Protein AF-A0A0F9F4Q0-F1 (afdb_monomer)

Structure (mmCIF, N/CA/C/O backbone):
data_AF-A0A0F9F4Q0-F1
#
_entry.id   AF-A0A0F9F4Q0-F1
#
loop_
_atom_site.group_PDB
_atom_site.id
_atom_site.type_symbol
_atom_site.label_atom_id
_atom_site.label_alt_id
_atom_site.label_comp_id
_atom_site.label_asym_id
_atom_site.label_entity_id
_atom_site.label_seq_id
_atom_site.pdbx_PDB_ins_code
_atom_site.Cartn_x
_atom_site.Cartn_y
_atom_site.Cartn_z
_atom_site.occupancy
_atom_site.B_iso_or_equiv
_atom_site.auth_seq_id
_atom_site.auth_comp_id
_atom_site.auth_asym_id
_atom_site.auth_atom_id
_atom_site.pdbx_PDB_model_num
ATOM 1 N N . MET A 1 1 ? -1.258 15.911 11.159 1.00 61.84 1 MET A N 1
ATOM 2 C CA . MET A 1 1 ? -1.989 15.839 9.876 1.00 61.84 1 MET A CA 1
ATOM 3 C C . MET A 1 1 ? -3.243 15.020 10.086 1.00 61.84 1 MET A C 1
ATOM 5 O O . MET A 1 1 ? -3.181 14.019 10.791 1.00 61.84 1 MET A O 1
ATOM 9 N N . THR A 1 2 ? -4.362 15.451 9.516 1.00 85.12 2 THR A N 1
ATOM 10 C CA . THR A 1 2 ? -5.624 14.704 9.560 1.00 85.12 2 THR A CA 1
ATOM 11 C C . THR A 1 2 ? -5.635 13.691 8.422 1.00 85.12 2 THR A C 1
ATOM 13 O O . THR A 1 2 ? -5.316 14.046 7.288 1.00 85.12 2 THR A O 1
ATOM 16 N N . TYR A 1 3 ? -5.993 12.442 8.718 1.00 94.75 3 TYR A N 1
ATOM 17 C CA . TYR A 1 3 ? -6.183 11.400 7.712 1.00 94.75 3 TYR A CA 1
ATOM 18 C C . TYR A 1 3 ? -7.158 11.848 6.609 1.00 94.75 3 TYR A C 1
ATOM 20 O O . TYR A 1 3 ? -8.237 12.367 6.905 1.00 94.75 3 TYR A O 1
ATOM 28 N N . ARG A 1 4 ? -6.795 11.611 5.345 1.00 94.94 4 ARG A N 1
ATOM 29 C CA . ARG A 1 4 ? -7.644 11.840 4.169 1.00 94.94 4 ARG A CA 1
ATOM 30 C C . ARG A 1 4 ? -8.106 10.504 3.595 1.00 94.94 4 ARG A C 1
ATOM 32 O O . ARG A 1 4 ? -7.296 9.698 3.134 1.00 94.94 4 ARG A O 1
ATOM 39 N N . GLU A 1 5 ? -9.415 10.279 3.600 1.00 94.56 5 GLU A N 1
ATOM 40 C CA . GLU A 1 5 ? -10.015 9.060 3.057 1.00 94.56 5 GLU A CA 1
ATOM 41 C C . GLU A 1 5 ? -9.988 9.066 1.523 1.00 94.56 5 GLU A C 1
ATOM 43 O O . GLU A 1 5 ? -10.329 10.068 0.891 1.00 94.56 5 GLU A O 1
ATOM 48 N N . ASN A 1 6 ? -9.617 7.933 0.917 1.00 94.12 6 ASN A N 1
ATOM 49 C CA . ASN A 1 6 ? -9.718 7.763 -0.530 1.00 94.12 6 ASN A CA 1
ATOM 50 C C . ASN A 1 6 ? -11.204 7.790 -0.948 1.00 94.12 6 ASN A C 1
ATOM 52 O O . ASN A 1 6 ? -11.961 6.917 -0.511 1.00 94.12 6 ASN A O 1
ATOM 56 N N . PRO A 1 7 ? -11.627 8.704 -1.846 1.00 93.50 7 PRO A N 1
ATOM 57 C CA . PRO A 1 7 ? -13.008 8.774 -2.325 1.00 93.50 7 PRO A CA 1
ATOM 58 C C . PRO A 1 7 ? -13.554 7.451 -2.881 1.00 93.50 7 PRO A C 1
ATOM 60 O O . PRO A 1 7 ? -14.739 7.176 -2.730 1.00 93.50 7 PRO A O 1
ATOM 63 N N . LYS A 1 8 ? -12.694 6.612 -3.472 1.00 91.06 8 LYS A N 1
ATOM 64 C CA . LYS A 1 8 ? -13.058 5.310 -4.060 1.00 91.06 8 LYS A CA 1
ATOM 65 C C . LYS A 1 8 ? -13.380 4.232 -3.023 1.00 91.06 8 LYS A C 1
ATOM 67 O O . LYS A 1 8 ? -13.915 3.194 -3.390 1.00 91.06 8 LYS A O 1
ATOM 72 N N . LEU A 1 9 ? -13.007 4.440 -1.759 1.00 94.31 9 LEU A N 1
ATOM 73 C CA . LEU A 1 9 ? -13.182 3.461 -0.679 1.00 94.31 9 LEU A CA 1
ATOM 74 C C . LEU A 1 9 ? -14.277 3.860 0.316 1.00 94.31 9 LEU A C 1
ATOM 76 O O . LEU A 1 9 ? -14.560 3.100 1.246 1.00 94.31 9 LEU A O 1
ATOM 80 N N . LYS A 1 10 ? -14.915 5.020 0.130 1.00 94.44 10 LYS A N 1
ATOM 81 C CA . LYS A 1 10 ? -16.012 5.469 0.992 1.00 94.44 10 LYS A CA 1
ATOM 82 C C . LYS A 1 10 ? -17.133 4.430 1.022 1.00 94.44 10 LYS A C 1
ATOM 84 O O . LYS A 1 10 ? -17.574 3.956 -0.018 1.00 94.44 10 LYS A O 1
ATOM 89 N N . GLY A 1 11 ? -17.564 4.058 2.228 1.00 93.81 11 GLY A N 1
ATOM 90 C CA . GLY A 1 11 ? -18.621 3.063 2.447 1.00 93.81 11 GLY A CA 1
ATOM 91 C C . GLY A 1 11 ? -18.201 1.596 2.278 1.00 93.81 11 GLY A C 1
ATOM 92 O O . GLY 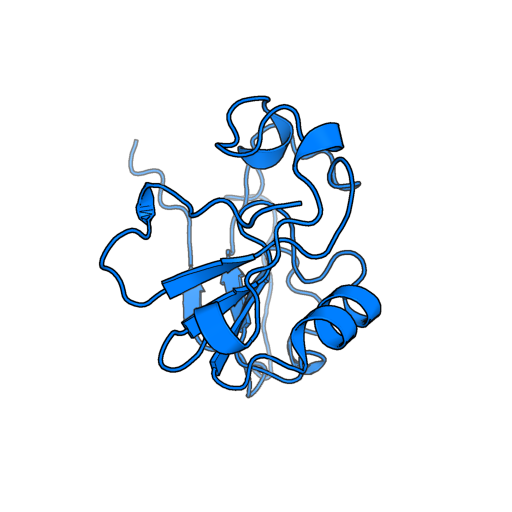A 1 11 ? -19.003 0.716 2.559 1.00 93.81 11 GLY A O 1
ATOM 93 N N . SER A 1 12 ? -16.956 1.303 1.880 1.00 95.81 12 SER A N 1
ATOM 94 C CA . SER A 1 12 ? -16.506 -0.079 1.618 1.00 95.81 12 SER A CA 1
ATOM 95 C C . SER A 1 12 ? -16.054 -0.861 2.858 1.00 95.81 12 SER A C 1
ATOM 97 O O . SER A 1 12 ? -15.738 -2.042 2.759 1.00 95.81 12 SER A O 1
ATO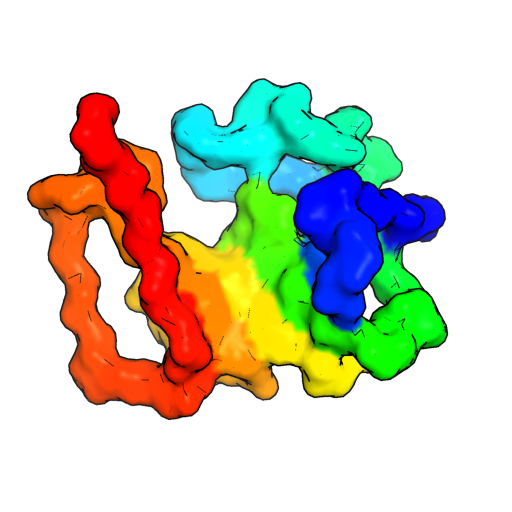M 99 N N . GLY A 1 13 ? -15.917 -0.202 4.013 1.00 96.31 13 GLY A N 1
ATOM 100 C CA . GLY A 1 13 ? -15.245 -0.778 5.184 1.00 96.31 13 GLY A CA 1
ATOM 101 C C . GLY A 1 13 ? -13.713 -0.843 5.065 1.00 96.31 13 GLY A C 1
ATOM 102 O O . GLY A 1 13 ? -13.048 -1.198 6.035 1.00 96.31 13 GLY A O 1
ATOM 103 N N . ILE A 1 14 ? -13.129 -0.430 3.933 1.00 97.19 14 ILE A N 1
ATOM 104 C CA . ILE A 1 14 ? -11.677 -0.383 3.712 1.00 97.19 14 ILE A CA 1
ATOM 105 C C . ILE A 1 14 ? -11.158 1.043 3.935 1.00 97.19 14 ILE A C 1
ATOM 107 O O . ILE A 1 14 ? -11.801 2.018 3.543 1.00 97.19 14 ILE A O 1
ATOM 111 N N . LEU A 1 15 ? -9.990 1.168 4.560 1.00 97.44 15 LEU A N 1
ATOM 112 C CA . LEU A 1 15 ? -9.207 2.399 4.657 1.00 97.44 15 LEU A CA 1
ATOM 113 C C . LEU A 1 15 ? -7.895 2.228 3.903 1.00 97.44 15 LEU A C 1
ATOM 115 O O . LEU A 1 15 ? -7.150 1.289 4.154 1.00 97.44 15 LEU A O 1
ATOM 119 N N . ALA A 1 16 ? -7.585 3.151 3.002 1.00 96.44 16 ALA A N 1
ATOM 120 C CA . ALA A 1 16 ? -6.259 3.232 2.397 1.00 96.44 16 ALA A CA 1
ATOM 121 C C . ALA A 1 16 ? -5.300 3.971 3.333 1.00 96.44 16 ALA A C 1
ATOM 123 O O . ALA A 1 16 ? -5.685 5.009 3.872 1.00 96.44 16 ALA A O 1
ATOM 124 N N . CYS A 1 17 ? -4.061 3.498 3.478 1.00 96.31 17 CYS A N 1
ATOM 125 C CA . CYS A 1 17 ? -2.993 4.252 4.135 1.00 96.31 17 CYS A CA 1
ATOM 126 C C . CYS A 1 17 ? -1.706 4.290 3.300 1.00 96.31 17 CYS A C 1
ATOM 128 O O . CYS A 1 17 ? -1.485 3.441 2.434 1.00 96.31 17 CYS A O 1
ATOM 130 N N . ILE A 1 18 ? -0.861 5.291 3.558 1.00 95.62 18 ILE A N 1
ATOM 131 C CA . ILE A 1 18 ? 0.477 5.434 2.968 1.00 95.62 18 ILE A CA 1
ATOM 132 C C . ILE A 1 18 ? 1.444 5.892 4.076 1.00 95.62 18 ILE A C 1
ATOM 134 O O . ILE A 1 18 ? 1.443 7.079 4.418 1.00 95.62 18 ILE A O 1
ATOM 138 N N . PRO A 1 19 ? 2.244 4.982 4.669 1.00 95.25 19 PRO A N 1
ATOM 139 C CA . PRO A 1 19 ? 3.199 5.312 5.727 1.00 95.25 19 PRO A CA 1
ATOM 140 C C . PRO A 1 19 ? 4.455 6.041 5.238 1.00 95.25 19 PRO A C 1
ATOM 142 O O . PRO A 1 19 ? 5.094 6.728 6.035 1.00 95.25 19 PRO A O 1
ATOM 145 N N . GLN A 1 20 ? 4.845 5.905 3.965 1.00 93.44 20 GLN A N 1
ATOM 146 C CA . GLN A 1 20 ? 6.021 6.612 3.449 1.00 93.44 20 GLN A CA 1
ATOM 147 C C . GLN A 1 20 ? 5.728 8.098 3.187 1.00 93.44 20 GLN A C 1
ATOM 149 O O . GLN A 1 20 ? 4.612 8.483 2.840 1.00 93.44 20 GLN A O 1
ATOM 154 N N . LYS A 1 21 ? 6.770 8.928 3.314 1.00 91.56 21 LYS A N 1
ATOM 155 C CA . LYS A 1 21 ? 6.764 10.344 2.925 1.00 91.56 21 LYS A CA 1
ATOM 156 C C . LYS A 1 21 ? 7.309 10.522 1.511 1.00 91.56 21 LYS A C 1
ATOM 158 O O . LYS A 1 21 ? 8.198 9.785 1.094 1.00 91.56 21 LYS A O 1
ATOM 163 N N . GLY A 1 22 ? 6.836 11.563 0.832 1.00 86.62 22 GLY A N 1
ATOM 164 C CA . GLY A 1 22 ? 7.340 11.962 -0.479 1.00 86.62 22 GLY A CA 1
ATOM 165 C C . GLY A 1 22 ? 6.928 11.030 -1.620 1.00 86.62 22 GLY A C 1
ATOM 166 O O . GLY A 1 22 ? 6.028 10.199 -1.497 1.00 86.62 22 GLY A O 1
ATOM 167 N N . ARG A 1 23 ? 7.582 11.222 -2.768 1.00 86.75 23 ARG A N 1
ATOM 168 C CA . ARG A 1 23 ? 7.338 10.450 -3.990 1.00 86.75 23 ARG A CA 1
ATOM 169 C C . ARG A 1 23 ? 7.947 9.055 -3.887 1.00 86.75 23 ARG A C 1
ATOM 171 O O . ARG A 1 23 ? 8.943 8.842 -3.201 1.00 86.75 23 ARG A O 1
ATOM 178 N N . CYS A 1 24 ? 7.357 8.102 -4.603 1.00 86.62 24 CYS A N 1
ATOM 179 C CA . CYS A 1 24 ? 7.915 6.755 -4.688 1.00 86.62 24 CYS A CA 1
ATOM 180 C C . CYS A 1 24 ? 9.274 6.797 -5.429 1.00 86.62 24 CYS A C 1
ATOM 182 O O . CYS A 1 24 ? 9.380 7.471 -6.454 1.00 86.62 24 CYS A O 1
ATOM 184 N N . PRO A 1 25 ? 10.315 6.085 -4.976 1.00 88.56 25 PRO A N 1
ATOM 185 C CA . PRO A 1 25 ? 11.599 6.048 -5.678 1.00 88.56 25 PRO A CA 1
ATOM 186 C C . PRO A 1 25 ? 11.539 5.315 -7.026 1.00 88.56 25 PRO A C 1
ATOM 188 O O . PRO A 1 25 ? 12.368 5.583 -7.885 1.00 88.56 25 PRO A O 1
ATOM 191 N N . ASN A 1 26 ? 10.554 4.434 -7.251 1.00 84.38 26 ASN A N 1
ATOM 192 C CA . ASN A 1 26 ? 10.468 3.661 -8.498 1.00 84.38 26 ASN A CA 1
ATOM 193 C C . ASN A 1 26 ? 10.130 4.510 -9.730 1.00 84.38 26 ASN A C 1
ATOM 195 O O . ASN A 1 26 ? 10.354 4.058 -10.844 1.00 84.38 26 ASN A O 1
ATOM 199 N N . GLY A 1 27 ? 9.541 5.700 -9.548 1.00 82.19 27 GLY A N 1
ATOM 200 C CA . GLY A 1 27 ? 9.338 6.651 -10.648 1.00 82.19 27 GLY A CA 1
ATOM 201 C C . GLY A 1 27 ? 8.559 6.132 -11.86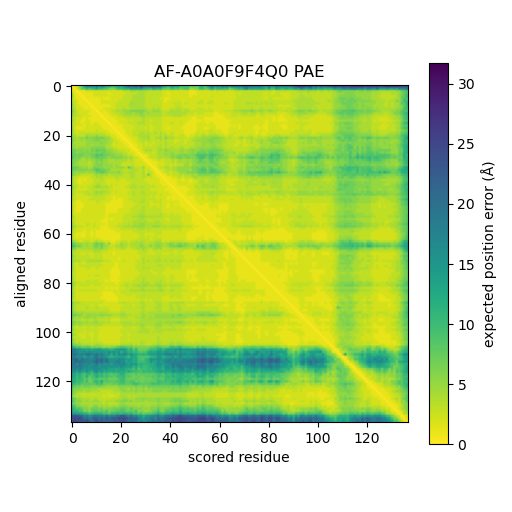7 1.00 82.19 27 GLY A C 1
ATOM 202 O O . GLY A 1 27 ? 8.722 6.697 -12.940 1.00 82.19 27 GLY A O 1
ATOM 203 N N . CYS A 1 28 ? 7.739 5.080 -11.738 1.00 79.50 28 CYS A N 1
ATOM 204 C CA . CYS A 1 28 ? 7.082 4.459 -12.893 1.00 79.50 28 CYS A CA 1
ATOM 205 C C . CYS A 1 28 ? 6.194 5.467 -13.643 1.00 79.50 28 CYS A C 1
ATOM 207 O O . CYS A 1 28 ? 5.366 6.134 -13.013 1.00 79.50 28 CYS A O 1
ATOM 209 N N . ALA A 1 29 ? 6.327 5.522 -14.972 1.00 75.50 29 ALA A N 1
ATOM 210 C CA . ALA A 1 29 ? 5.648 6.498 -15.828 1.00 75.50 29 ALA A CA 1
ATOM 211 C C . ALA A 1 29 ? 4.114 6.458 -15.682 1.00 75.50 29 ALA A C 1
ATOM 213 O O . ALA A 1 29 ? 3.478 7.495 -15.498 1.00 75.50 29 ALA A O 1
ATOM 214 N N . ASP A 1 30 ? 3.527 5.258 -15.630 1.00 73.62 30 ASP A N 1
ATOM 215 C CA . ASP A 1 30 ? 2.071 5.069 -15.512 1.00 73.62 30 ASP A CA 1
ATOM 216 C C . ASP A 1 30 ? 1.544 5.075 -14.070 1.00 73.62 30 ASP A C 1
ATOM 218 O O . ASP A 1 30 ? 0.379 4.744 -13.808 1.00 73.62 30 ASP A O 1
ATOM 222 N N . CYS A 1 31 ? 2.390 5.390 -13.087 1.00 78.44 31 CYS A N 1
ATOM 223 C CA . CYS A 1 31 ? 1.970 5.346 -11.697 1.00 78.44 31 CYS A CA 1
ATOM 224 C C . CYS A 1 31 ? 1.061 6.535 -11.373 1.00 78.44 31 CYS A C 1
ATOM 226 O O . CYS A 1 31 ? 1.503 7.680 -11.263 1.00 78.44 31 CYS A O 1
ATOM 228 N N . PHE A 1 32 ? -0.222 6.251 -11.127 1.00 80.75 32 PHE A N 1
ATOM 229 C CA . PHE A 1 32 ? -1.215 7.263 -10.754 1.00 80.75 32 PHE A CA 1
ATOM 230 C C . PHE A 1 32 ? -0.761 8.125 -9.563 1.00 80.75 32 PHE A C 1
ATOM 232 O O . PHE A 1 32 ? -0.957 9.339 -9.575 1.00 80.75 32 PHE A O 1
ATOM 239 N N . PHE A 1 33 ? -0.092 7.515 -8.578 1.00 84.81 33 PHE A N 1
ATOM 240 C CA . PHE A 1 33 ? 0.466 8.204 -7.410 1.00 84.81 33 PHE A CA 1
ATOM 241 C C . PHE A 1 33 ? 1.545 9.230 -7.775 1.00 84.81 33 PHE A C 1
ATOM 243 O O . PHE A 1 33 ? 1.639 10.261 -7.128 1.00 84.81 33 PHE A O 1
ATOM 250 N N . GLN A 1 34 ? 2.321 8.979 -8.830 1.00 80.69 34 GLN A N 1
ATOM 251 C CA . GLN A 1 34 ? 3.419 9.845 -9.270 1.00 80.69 34 GLN A CA 1
ATOM 252 C C . GLN A 1 34 ? 2.974 10.884 -10.306 1.00 80.69 34 GLN A C 1
ATOM 254 O O . GLN A 1 34 ? 3.634 11.904 -10.482 1.00 80.69 34 GLN A O 1
ATOM 259 N N . SER A 1 35 ? 1.842 10.654 -10.967 1.00 82.69 35 SER A N 1
ATOM 260 C CA . SER A 1 35 ? 1.358 11.477 -12.080 1.00 82.69 35 SER A CA 1
ATOM 261 C C . SER A 1 35 ? 0.774 12.847 -11.697 1.00 82.69 35 SER A C 1
ATOM 263 O O . SER A 1 35 ? 0.282 13.551 -12.573 1.00 82.69 35 SER A O 1
ATOM 265 N N . GLY A 1 36 ? 0.751 13.232 -10.413 1.00 83.62 36 GLY A N 1
ATOM 266 C CA . GLY A 1 36 ? 0.064 14.461 -9.984 1.00 83.62 36 GLY A CA 1
ATOM 267 C C . GLY A 1 36 ? -1.459 14.316 -9.881 1.00 83.62 36 GLY A C 1
ATOM 268 O O . GLY A 1 36 ? -2.171 15.302 -9.730 1.00 83.62 36 GLY A O 1
ATOM 269 N N . ARG A 1 37 ? -1.983 13.090 -10.003 1.00 84.12 37 ARG A N 1
ATOM 270 C CA . ARG A 1 37 ? -3.430 12.803 -10.017 1.00 84.12 37 ARG A CA 1
ATOM 271 C C . ARG A 1 37 ? -3.933 12.172 -8.721 1.00 84.12 37 ARG A C 1
ATOM 273 O O . ARG A 1 37 ? -5.124 11.889 -8.598 1.00 84.12 37 ARG A O 1
ATOM 280 N N . SER A 1 38 ? -3.039 11.919 -7.766 1.00 88.44 38 SER A N 1
ATOM 281 C CA . SER A 1 38 ? -3.403 11.371 -6.462 1.00 88.44 38 SER A CA 1
ATOM 282 C C . SER A 1 38 ? -4.397 12.285 -5.741 1.00 88.44 38 SER A C 1
ATOM 284 O O . SER A 1 38 ? -4.272 13.505 -5.765 1.00 88.44 38 SER A O 1
ATOM 286 N N . TYR A 1 39 ? -5.347 11.695 -5.012 1.00 90.62 39 TYR A N 1
ATOM 287 C CA . TYR A 1 39 ? -6.255 12.449 -4.137 1.00 90.62 39 TYR A CA 1
ATOM 288 C C . TYR A 1 39 ? -5.530 13.089 -2.931 1.00 90.62 39 TYR A C 1
ATOM 290 O O . TYR A 1 39 ? -6.134 13.822 -2.149 1.00 90.62 39 TYR A O 1
ATOM 298 N N . LEU A 1 40 ? -4.237 12.785 -2.772 1.00 92.31 40 LEU A N 1
ATOM 299 C CA . LEU A 1 40 ? -3.341 13.317 -1.750 1.00 92.31 40 LEU A CA 1
ATOM 300 C C . LEU A 1 40 ? -2.399 14.403 -2.286 1.00 92.31 40 LEU A C 1
ATOM 302 O O . LEU A 1 40 ? -1.479 14.789 -1.573 1.00 92.31 40 LEU A O 1
ATOM 306 N N . GLU A 1 41 ? -2.574 14.897 -3.513 1.00 91.62 41 GLU A N 1
ATOM 307 C CA . GLU A 1 41 ? -1.758 16.023 -3.975 1.00 91.62 41 GLU A CA 1
ATOM 308 C C . GLU A 1 41 ? -2.063 17.316 -3.185 1.00 91.62 41 GLU A C 1
ATOM 310 O O . GLU A 1 41 ? -3.223 17.567 -2.836 1.00 91.62 41 GLU A O 1
ATOM 315 N N . PRO A 1 42 ? -1.042 18.145 -2.890 1.00 91.25 42 PRO A N 1
ATOM 316 C CA . PRO A 1 42 ? 0.389 17.877 -3.079 1.00 91.25 42 PRO A CA 1
ATOM 317 C C . PRO A 1 42 ? 0.922 16.820 -2.089 1.00 91.25 42 PRO A C 1
ATOM 319 O O . PRO A 1 42 ? 0.694 16.917 -0.882 1.00 91.25 42 PRO A O 1
ATOM 322 N N . LEU A 1 43 ? 1.656 15.809 -2.576 1.00 90.69 43 LEU A N 1
ATOM 323 C CA . LEU A 1 43 ? 2.112 14.684 -1.732 1.00 90.69 43 LEU A CA 1
ATOM 324 C C . LEU A 1 43 ? 2.978 15.110 -0.534 1.00 90.69 43 LEU A C 1
ATOM 326 O O . LEU A 1 43 ? 2.944 14.462 0.509 1.00 90.69 43 LEU A O 1
ATOM 330 N N . VAL A 1 44 ? 3.758 16.185 -0.676 1.00 89.69 44 VAL A N 1
ATOM 331 C CA . VAL A 1 44 ? 4.648 16.694 0.381 1.00 89.69 44 VAL A CA 1
ATOM 332 C C . VAL A 1 44 ? 3.883 17.137 1.632 1.00 89.69 44 VAL A C 1
ATOM 334 O O . VAL A 1 44 ? 4.366 16.930 2.743 1.00 89.69 44 VAL A O 1
ATOM 337 N N . ASP A 1 45 ? 2.665 17.649 1.460 1.00 91.19 45 ASP A N 1
ATOM 338 C CA . ASP A 1 45 ? 1.863 18.202 2.555 1.00 91.19 45 ASP A CA 1
ATOM 339 C C . ASP A 1 45 ? 0.900 17.178 3.162 1.00 91.19 45 ASP A C 1
ATOM 341 O O . ASP A 1 45 ? 0.353 17.396 4.242 1.00 91.19 45 ASP A O 1
ATOM 345 N N . ASN A 1 46 ? 0.663 16.064 2.465 1.00 92.75 46 ASN A N 1
ATOM 346 C CA . ASN A 1 46 ? -0.377 15.095 2.819 1.00 92.75 46 ASN A CA 1
ATOM 347 C C . ASN A 1 46 ? 0.167 13.702 3.149 1.00 92.75 46 ASN A C 1
ATOM 349 O O . ASN A 1 46 ? -0.621 12.799 3.435 1.00 92.75 46 ASN A O 1
ATOM 353 N N . LEU A 1 47 ? 1.490 13.514 3.108 1.00 93.25 47 LEU A N 1
ATOM 354 C CA . LEU A 1 47 ? 2.148 12.271 3.497 1.00 93.25 47 LEU A CA 1
ATOM 355 C C . LEU A 1 47 ? 2.958 12.430 4.798 1.00 93.25 47 LEU A C 1
ATOM 357 O O . LEU A 1 47 ? 3.653 13.430 4.985 1.00 93.25 47 LEU A O 1
ATOM 361 N N . PRO A 1 48 ? 2.948 11.422 5.687 1.00 94.69 48 PRO A N 1
ATOM 362 C CA . PRO A 1 48 ? 2.240 10.151 5.554 1.00 94.69 48 PRO A CA 1
ATOM 363 C C . PRO A 1 48 ? 0.730 10.322 5.766 1.00 94.69 48 PRO A C 1
ATOM 365 O O . PRO A 1 48 ? 0.294 11.131 6.584 1.00 94.69 48 PRO A O 1
ATOM 368 N N . ASN A 1 49 ? -0.068 9.525 5.055 1.00 96.06 49 ASN A N 1
ATOM 369 C CA . ASN A 1 49 ? -1.521 9.507 5.211 1.00 96.06 49 ASN A CA 1
ATOM 370 C C . ASN A 1 49 ? -1.939 8.226 5.937 1.00 96.06 49 ASN A C 1
ATOM 372 O O . ASN A 1 49 ? -2.166 7.190 5.310 1.00 96.06 49 ASN A O 1
ATOM 376 N N . MET A 1 50 ? -2.003 8.292 7.265 1.00 96.56 50 MET A N 1
ATOM 377 C CA . MET A 1 50 ? -2.258 7.144 8.137 1.00 96.56 50 MET A CA 1
ATOM 378 C C . MET A 1 50 ? -3.522 7.391 8.970 1.00 96.56 50 MET A C 1
ATOM 380 O O . MET A 1 50 ? -3.598 8.433 9.625 1.00 96.56 50 MET A O 1
ATOM 384 N N . PRO A 1 51 ? -4.517 6.484 8.961 1.00 96.75 51 PRO A N 1
ATOM 385 C CA . PRO A 1 51 ? -5.658 6.595 9.863 1.00 96.75 51 PRO A CA 1
ATOM 386 C C . PRO A 1 51 ? -5.210 6.367 11.311 1.00 96.75 51 PRO A C 1
ATOM 388 O O . PRO A 1 51 ? -4.242 5.656 11.573 1.00 96.75 51 PRO A O 1
ATOM 391 N N . THR A 1 52 ? -5.911 6.922 12.292 1.00 96.75 52 THR A N 1
ATOM 392 C CA . THR A 1 52 ? -5.670 6.522 13.685 1.00 96.75 52 THR A CA 1
ATOM 393 C C . THR A 1 52 ? -6.140 5.082 13.915 1.00 96.75 52 THR A C 1
ATOM 395 O O . THR A 1 52 ? -6.976 4.559 13.175 1.00 96.75 52 THR A O 1
ATOM 398 N N . VAL A 1 53 ? -5.637 4.426 14.963 1.00 96.44 53 VAL A N 1
ATOM 399 C CA . VAL A 1 53 ? -6.095 3.073 15.340 1.00 96.44 53 VAL A CA 1
ATOM 400 C C . VAL A 1 53 ? -7.603 3.068 15.622 1.00 96.44 53 VAL A C 1
ATOM 402 O O . VAL A 1 53 ? -8.297 2.131 15.244 1.00 96.44 53 VAL A O 1
ATOM 405 N N . GLN A 1 54 ? -8.131 4.150 16.201 1.00 96.31 54 GLN A N 1
ATOM 406 C CA . GLN A 1 54 ? -9.563 4.327 16.446 1.00 96.31 54 GLN A CA 1
ATOM 407 C C . GLN A 1 54 ? -10.355 4.451 15.138 1.00 96.31 54 GLN A C 1
ATOM 409 O O . GLN A 1 54 ? -11.412 3.844 15.015 1.00 96.31 54 GLN A O 1
ATOM 414 N N . GLN A 1 55 ? -9.841 5.184 14.142 1.00 95.62 55 GLN A N 1
ATOM 415 C CA . GLN A 1 55 ? -10.469 5.264 12.815 1.00 95.62 55 GLN A CA 1
ATOM 416 C C . GLN A 1 55 ? -10.470 3.909 12.094 1.00 95.62 55 GLN A C 1
ATOM 418 O O . GLN A 1 55 ? -11.398 3.617 11.341 1.00 95.62 55 GLN A O 1
ATOM 423 N N . ALA A 1 56 ? -9.437 3.094 12.316 1.00 96.81 56 ALA A N 1
ATOM 424 C CA . ALA A 1 56 ? -9.293 1.766 11.729 1.00 96.81 56 ALA A CA 1
ATOM 425 C C . ALA A 1 56 ? -10.052 0.660 12.482 1.00 96.81 56 ALA A C 1
ATOM 427 O O . ALA A 1 56 ? -10.137 -0.463 11.984 1.00 96.81 56 ALA A O 1
ATOM 428 N N . ALA A 1 57 ? -10.618 0.946 13.657 1.00 96.44 57 ALA A N 1
ATOM 429 C CA . ALA A 1 57 ? -11.350 -0.044 14.434 1.00 96.44 57 ALA A CA 1
ATOM 430 C C . ALA A 1 57 ? -12.541 -0.598 13.628 1.00 96.44 57 ALA A C 1
ATOM 432 O O . ALA A 1 57 ? -13.370 0.153 13.118 1.00 96.44 57 ALA A O 1
ATOM 433 N N . GLY A 1 58 ? -12.603 -1.925 13.480 1.00 96.69 58 GLY A N 1
ATOM 434 C CA . GLY A 1 58 ? -13.643 -2.598 12.694 1.00 96.69 58 GLY A CA 1
ATOM 435 C C . GLY A 1 58 ? -13.517 -2.449 11.170 1.00 96.69 58 GLY A C 1
ATOM 436 O O . GLY A 1 58 ? -14.411 -2.887 10.452 1.00 96.69 58 GLY A O 1
ATOM 437 N N . ARG A 1 59 ? -12.425 -1.862 10.657 1.00 97.75 59 ARG A N 1
ATOM 438 C CA . ARG A 1 59 ? -12.180 -1.642 9.220 1.00 97.75 59 ARG A CA 1
ATOM 439 C C . ARG A 1 59 ? -10.893 -2.322 8.760 1.00 97.75 59 ARG A C 1
ATOM 441 O O . ARG A 1 59 ? -9.960 -2.503 9.536 1.00 97.75 59 ARG A O 1
ATOM 448 N N . VAL A 1 60 ? -10.826 -2.670 7.477 1.00 98.06 60 VAL A N 1
ATOM 449 C CA . VAL A 1 60 ? -9.620 -3.265 6.880 1.00 98.06 60 VAL A CA 1
ATOM 450 C C . VAL A 1 60 ? -8.709 -2.160 6.354 1.00 98.06 60 VAL A C 1
ATOM 452 O O . VAL A 1 60 ? -9.138 -1.324 5.561 1.00 98.06 60 VAL A O 1
ATOM 455 N N . VAL A 1 61 ? -7.439 -2.161 6.749 1.00 98.19 61 VAL A N 1
ATOM 456 C CA . VAL A 1 61 ? -6.436 -1.212 6.259 1.00 98.19 61 VAL A CA 1
ATOM 457 C C . VAL A 1 61 ? -5.698 -1.789 5.051 1.00 98.19 61 VAL A C 1
ATOM 459 O O . VAL A 1 61 ? -4.930 -2.744 5.155 1.00 98.19 61 VAL A O 1
ATOM 462 N N . ARG A 1 62 ? -5.908 -1.173 3.890 1.00 97.31 62 ARG A N 1
ATOM 463 C CA . ARG A 1 62 ? -5.135 -1.411 2.671 1.00 97.31 62 ARG A CA 1
ATOM 464 C C . ARG A 1 62 ? -3.868 -0.563 2.711 1.00 97.31 62 ARG A C 1
ATOM 466 O O . ARG A 1 62 ? -3.932 0.662 2.583 1.00 97.31 62 ARG A O 1
ATOM 473 N N . VAL A 1 63 ? -2.727 -1.221 2.864 1.00 97.44 63 VAL A N 1
ATOM 474 C CA . VAL A 1 63 ? -1.426 -0.560 2.981 1.00 97.44 63 VAL A CA 1
ATOM 475 C C . VAL A 1 63 ? -0.877 -0.221 1.599 1.00 97.44 63 VAL A C 1
ATOM 477 O O . VAL A 1 63 ? -0.863 -1.062 0.702 1.00 97.44 63 VAL A O 1
ATOM 480 N N . ASN A 1 64 ? -0.402 1.015 1.455 1.00 93.62 64 ASN A N 1
ATOM 481 C CA . ASN A 1 64 ? 0.128 1.610 0.231 1.00 93.62 64 ASN A CA 1
ATOM 482 C C . ASN A 1 64 ? -0.867 1.678 -0.924 1.00 93.62 64 ASN A C 1
ATOM 484 O O . ASN A 1 64 ? -0.828 0.940 -1.909 1.00 93.62 64 ASN A O 1
ATOM 488 N N . ASP A 1 65 ? -1.753 2.665 -0.827 1.00 86.81 65 ASP A N 1
ATOM 489 C CA . ASP A 1 65 ? -2.639 3.041 -1.920 1.00 86.81 65 ASP A CA 1
ATOM 490 C C . ASP A 1 65 ? -1.948 3.961 -2.935 1.00 86.81 65 ASP A C 1
ATOM 492 O O . ASP A 1 65 ? -2.063 5.182 -2.898 1.00 86.81 65 ASP A O 1
ATOM 496 N N . GLY A 1 66 ? -1.207 3.344 -3.855 1.00 80.69 66 GLY A N 1
ATOM 497 C CA . GLY A 1 66 ? -0.550 4.022 -4.975 1.00 80.69 66 GLY A CA 1
ATOM 498 C C . GLY A 1 66 ? 0.975 4.046 -4.876 1.00 80.69 66 GLY A C 1
ATOM 499 O O . GLY A 1 66 ? 1.636 4.091 -5.909 1.00 80.69 66 GLY A O 1
ATOM 500 N N . ASN A 1 67 ? 1.532 3.936 -3.669 1.00 88.38 67 ASN A N 1
ATOM 501 C CA . ASN A 1 67 ? 2.923 3.518 -3.477 1.00 88.38 67 ASN A CA 1
ATOM 502 C C . ASN A 1 67 ? 3.007 1.976 -3.478 1.00 88.38 67 ASN A C 1
ATOM 504 O O . ASN A 1 67 ? 1.984 1.298 -3.572 1.00 88.38 67 ASN A O 1
ATOM 508 N N . ASP A 1 68 ? 4.204 1.411 -3.353 1.00 91.62 68 ASP A N 1
ATOM 509 C CA . ASP A 1 68 ? 4.419 -0.035 -3.298 1.00 91.62 68 ASP A CA 1
ATOM 510 C C . ASP A 1 68 ? 4.821 -0.474 -1.879 1.00 91.62 68 ASP A C 1
ATOM 512 O O . ASP A 1 68 ? 5.707 0.119 -1.259 1.00 91.62 68 ASP A O 1
ATOM 516 N N . SER A 1 69 ? 4.158 -1.490 -1.315 1.00 94.94 69 SER A N 1
ATOM 517 C CA . SER A 1 69 ? 4.478 -2.023 0.024 1.00 94.94 69 SER A CA 1
ATOM 518 C C . SER A 1 69 ? 5.854 -2.674 0.138 1.00 94.94 69 SER A C 1
ATOM 520 O O . SER A 1 69 ? 6.374 -2.780 1.247 1.00 94.94 69 SER A O 1
ATOM 522 N N . ASN A 1 70 ? 6.461 -3.092 -0.970 1.00 93.88 70 ASN A N 1
ATOM 523 C CA . ASN A 1 70 ? 7.778 -3.720 -0.969 1.00 93.88 70 ASN A CA 1
ATOM 524 C C . ASN A 1 70 ? 8.921 -2.690 -1.043 1.00 93.88 70 ASN A C 1
ATOM 526 O O . ASN A 1 70 ? 10.074 -3.007 -0.750 1.00 93.88 70 ASN A O 1
ATOM 530 N N . VAL A 1 71 ? 8.611 -1.426 -1.354 1.00 93.50 71 VAL A N 1
ATOM 531 C CA . VAL A 1 71 ? 9.564 -0.313 -1.265 1.00 93.50 71 VAL A CA 1
ATOM 532 C C . VAL A 1 71 ? 9.702 0.123 0.194 1.00 93.50 71 VAL A C 1
ATOM 534 O O . VAL A 1 71 ? 8.798 0.726 0.772 1.00 93.50 71 VAL A O 1
ATOM 537 N N . GLY A 1 72 ? 10.854 -0.170 0.802 1.00 93.88 72 GLY A N 1
ATOM 538 C CA . GLY A 1 72 ? 11.086 0.122 2.221 1.00 93.88 72 GLY A CA 1
ATOM 539 C C . GLY A 1 72 ? 10.238 -0.749 3.156 1.00 93.88 72 GLY A C 1
ATOM 540 O O . GLY A 1 72 ? 9.821 -0.281 4.215 1.00 93.88 72 GLY A O 1
ATOM 541 N N . ARG A 1 73 ? 9.985 -2.008 2.763 1.00 95.75 73 ARG A N 1
ATOM 542 C CA . ARG A 1 73 ? 9.083 -2.963 3.433 1.00 95.75 73 ARG A CA 1
ATOM 543 C C . ARG A 1 73 ? 9.165 -2.951 4.957 1.00 95.75 73 ARG A C 1
ATOM 545 O O . ARG A 1 73 ? 8.133 -2.882 5.608 1.00 95.75 73 ARG A O 1
ATOM 552 N N . ALA A 1 74 ? 10.368 -3.000 5.531 1.00 96.31 74 ALA A N 1
ATOM 553 C CA . ALA A 1 74 ? 10.540 -3.041 6.984 1.00 96.31 74 ALA A CA 1
ATOM 554 C C . ALA A 1 74 ? 9.894 -1.830 7.686 1.00 96.31 74 ALA A C 1
ATOM 556 O O . ALA A 1 74 ? 9.186 -1.996 8.676 1.00 96.31 74 ALA A O 1
ATOM 557 N N . GLY A 1 75 ? 10.074 -0.625 7.136 1.00 96.75 75 GLY A N 1
ATOM 558 C CA . GLY A 1 75 ? 9.449 0.590 7.660 1.00 96.75 75 GLY A CA 1
ATOM 559 C C . GLY A 1 75 ? 7.937 0.617 7.437 1.00 96.75 75 GLY A C 1
ATOM 560 O O . GLY A 1 75 ? 7.197 1.038 8.322 1.00 96.75 75 GLY A O 1
ATOM 561 N N . VAL A 1 76 ? 7.472 0.116 6.287 1.00 96.94 76 VAL A N 1
ATOM 562 C CA . VAL A 1 76 ? 6.036 -0.023 5.989 1.00 96.94 76 VAL A CA 1
ATOM 563 C C . VAL A 1 76 ? 5.367 -0.940 7.008 1.00 96.94 76 VAL A C 1
ATOM 565 O O . VAL A 1 76 ? 4.390 -0.526 7.621 1.00 96.94 76 VAL A O 1
ATOM 568 N N . VAL A 1 77 ? 5.918 -2.141 7.214 1.00 97.81 77 VAL A N 1
ATOM 569 C CA . VAL A 1 77 ? 5.420 -3.148 8.162 1.00 97.81 77 VAL A CA 1
ATOM 570 C C . VAL A 1 77 ? 5.395 -2.586 9.580 1.00 97.81 77 VAL A C 1
ATOM 572 O O . VAL A 1 77 ? 4.352 -2.623 10.228 1.00 97.81 77 VAL A O 1
ATOM 575 N N . ALA A 1 78 ? 6.501 -1.987 10.037 1.00 97.81 78 ALA A N 1
ATOM 576 C CA . ALA A 1 78 ? 6.587 -1.382 11.365 1.00 97.81 78 ALA A CA 1
ATOM 577 C C . ALA A 1 78 ? 5.519 -0.295 11.587 1.00 97.81 78 ALA A C 1
ATOM 579 O O . ALA A 1 78 ? 4.8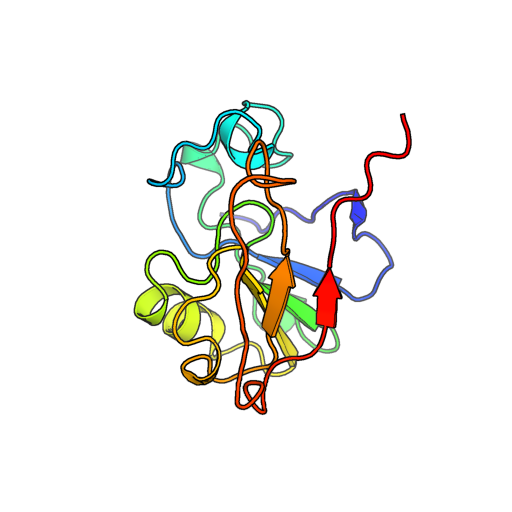85 -0.249 12.639 1.00 97.81 78 ALA A O 1
ATOM 580 N N . ALA A 1 79 ? 5.262 0.549 10.583 1.00 97.19 79 ALA A N 1
ATOM 581 C CA . ALA A 1 79 ? 4.308 1.652 10.690 1.00 97.19 79 ALA A CA 1
ATOM 582 C C . ALA A 1 79 ? 2.838 1.207 10.796 1.00 97.19 79 ALA A C 1
ATOM 584 O O . ALA A 1 79 ? 2.000 1.984 11.252 1.00 97.19 79 ALA A O 1
ATOM 585 N N . VAL A 1 80 ? 2.508 -0.015 10.367 1.00 97.62 80 VAL A N 1
ATOM 586 C CA . VAL A 1 80 ? 1.123 -0.519 10.308 1.00 97.62 80 VAL A CA 1
ATOM 587 C C . VAL A 1 80 ? 0.825 -1.611 11.335 1.00 97.62 80 VAL A C 1
ATOM 589 O O . VAL A 1 80 ? -0.284 -2.142 11.338 1.00 97.62 80 VAL A O 1
ATOM 592 N N . GLN A 1 81 ? 1.766 -1.936 12.230 1.00 97.00 81 GLN A N 1
ATOM 593 C CA . GLN A 1 81 ? 1.586 -2.997 13.235 1.00 97.00 81 GLN A CA 1
ATOM 594 C C . GLN A 1 81 ? 0.361 -2.775 14.133 1.00 97.00 81 GLN A C 1
ATOM 596 O O . GLN A 1 81 ? -0.265 -3.738 14.568 1.00 97.00 81 GLN A O 1
ATOM 601 N N . GLY A 1 82 ? -0.022 -1.514 14.365 1.00 96.56 82 GLY A N 1
ATOM 602 C CA . GLY A 1 82 ? -1.211 -1.153 15.142 1.00 96.56 82 GLY A CA 1
ATOM 603 C C . GLY A 1 82 ? -2.552 -1.445 14.456 1.00 96.56 82 GLY A C 1
ATOM 604 O O . GLY A 1 82 ? -3.592 -1.286 15.090 1.00 96.56 82 GLY A O 1
ATOM 605 N N . TYR A 1 83 ? -2.563 -1.857 13.183 1.00 98.06 83 TYR A N 1
ATOM 606 C CA . TYR A 1 83 ? -3.785 -2.208 12.456 1.00 98.06 83 TYR A CA 1
ATOM 607 C C . TYR A 1 83 ? -3.936 -3.734 12.378 1.00 98.06 83 TYR A C 1
ATOM 609 O O . TYR A 1 83 ? -3.242 -4.374 11.580 1.00 98.06 83 TYR A O 1
ATOM 617 N N . PRO A 1 84 ? -4.838 -4.346 13.168 1.00 96.44 84 PRO A N 1
ATOM 618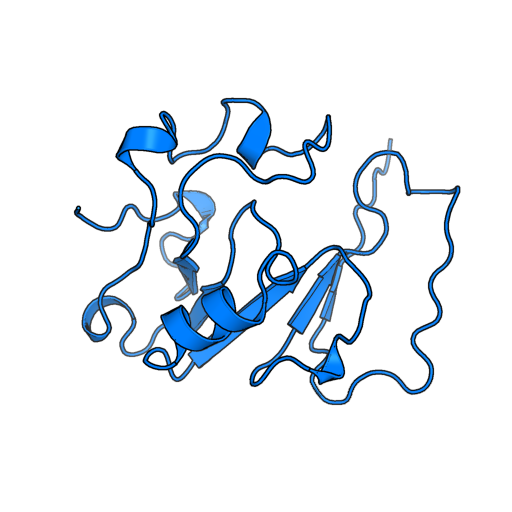 C CA . PRO A 1 84 ? -4.965 -5.803 13.217 1.00 96.44 84 PRO A CA 1
ATOM 619 C C . PRO A 1 84 ? -5.488 -6.382 11.899 1.00 96.44 84 PRO A C 1
ATOM 621 O O . PRO A 1 84 ? -5.020 -7.421 11.445 1.00 96.44 84 PRO A O 1
ATOM 624 N N . MET A 1 85 ? -6.424 -5.685 11.253 1.00 98.06 85 MET A N 1
ATOM 625 C CA . MET A 1 85 ? -6.965 -6.065 9.952 1.00 98.06 85 MET A CA 1
ATOM 626 C C . MET A 1 85 ? -6.270 -5.243 8.873 1.00 98.06 85 MET A C 1
ATOM 628 O O . MET A 1 85 ? -6.688 -4.125 8.578 1.00 98.06 85 MET A O 1
ATOM 632 N N . ARG A 1 86 ? -5.190 -5.777 8.299 1.00 98.06 86 ARG A N 1
ATOM 633 C CA . ARG A 1 86 ? -4.437 -5.118 7.226 1.00 98.06 86 ARG A CA 1
ATOM 634 C C . ARG A 1 86 ? -4.044 -6.085 6.122 1.00 98.06 86 ARG A C 1
ATOM 636 O O . ARG A 1 86 ? -3.915 -7.281 6.359 1.00 98.06 86 ARG A O 1
ATOM 643 N N . PHE A 1 87 ? -3.803 -5.545 4.936 1.00 97.88 87 PHE A N 1
ATOM 644 C CA . PHE A 1 87 ? -3.142 -6.259 3.849 1.00 97.88 87 PHE A CA 1
ATOM 645 C C . PHE A 1 87 ? -2.256 -5.307 3.047 1.00 97.88 87 PHE A C 1
ATOM 647 O O . PHE A 1 87 ? -2.484 -4.094 3.020 1.00 97.88 87 PHE A O 1
ATOM 654 N N . TYR A 1 88 ? -1.252 -5.867 2.385 1.00 97.62 88 TYR A N 1
ATOM 655 C CA . TYR A 1 88 ? -0.263 -5.124 1.613 1.00 97.62 88 TYR A CA 1
ATOM 656 C C . TYR A 1 88 ? -0.557 -5.197 0.120 1.00 97.62 88 TYR A C 1
ATOM 658 O O . TYR A 1 88 ? -0.914 -6.256 -0.392 1.00 97.62 88 TYR A O 1
ATOM 666 N N . ASN A 1 89 ? -0.352 -4.087 -0.588 1.00 93.44 89 ASN A N 1
ATOM 667 C CA . ASN A 1 89 ? -0.393 -4.052 -2.045 1.00 93.44 89 ASN A CA 1
ATOM 668 C C . ASN A 1 89 ? 1.014 -3.858 -2.604 1.00 93.44 89 ASN A C 1
ATOM 670 O O . ASN A 1 89 ? 1.699 -2.885 -2.286 1.00 93.44 89 ASN A O 1
ATOM 674 N N . THR A 1 90 ? 1.427 -4.745 -3.501 1.00 92.31 90 THR A N 1
ATOM 675 C CA . THR A 1 90 ? 2.698 -4.601 -4.215 1.00 92.31 90 THR A CA 1
ATOM 676 C C . THR A 1 90 ? 2.556 -5.029 -5.666 1.00 92.31 90 THR A C 1
ATOM 678 O O . THR A 1 90 ? 1.721 -5.868 -6.003 1.00 92.31 90 THR A O 1
ATOM 681 N N . ALA A 1 91 ? 3.357 -4.426 -6.529 1.00 88.94 91 ALA A N 1
ATOM 682 C CA . ALA A 1 91 ? 3.607 -4.868 -7.890 1.00 88.94 91 ALA A CA 1
ATOM 683 C C . ALA A 1 91 ? 5.048 -5.387 -8.064 1.00 88.94 91 ALA A C 1
ATOM 685 O O . ALA A 1 91 ? 5.458 -5.701 -9.175 1.00 88.94 91 ALA A O 1
ATOM 686 N N . ILE A 1 92 ? 5.817 -5.488 -6.972 1.00 89.25 92 ILE A N 1
ATOM 687 C CA . ILE A 1 92 ? 7.177 -6.027 -6.940 1.00 89.25 92 ILE A CA 1
ATOM 688 C C . ILE A 1 92 ? 7.101 -7.476 -6.430 1.00 89.25 92 ILE A C 1
ATOM 690 O O . ILE A 1 92 ? 6.962 -7.684 -5.218 1.00 89.25 92 ILE A O 1
ATOM 694 N N . PRO A 1 93 ? 7.231 -8.492 -7.304 1.00 88.44 93 PRO A N 1
ATOM 695 C CA . PRO A 1 93 ? 7.075 -9.909 -6.962 1.00 88.44 93 PRO A CA 1
ATOM 696 C C . PRO A 1 93 ? 8.321 -10.486 -6.262 1.00 88.44 93 PRO A C 1
ATOM 698 O O . PRO A 1 93 ? 8.826 -11.546 -6.622 1.00 88.44 93 PRO A O 1
ATOM 701 N N . LYS A 1 94 ? 8.847 -9.780 -5.256 1.00 87.94 94 LYS A N 1
ATOM 702 C CA . LYS A 1 94 ? 10.059 -10.149 -4.515 1.00 87.94 94 LYS A CA 1
ATOM 703 C C . LYS A 1 94 ? 9.722 -10.465 -3.066 1.00 87.94 94 LYS A C 1
ATOM 705 O O . LYS A 1 94 ? 9.149 -9.624 -2.385 1.00 87.94 94 LYS A O 1
ATOM 710 N N . ASP A 1 95 ? 10.130 -11.642 -2.593 1.00 91.38 95 ASP A N 1
ATOM 711 C CA . ASP A 1 95 ? 10.044 -12.040 -1.178 1.00 91.38 95 ASP A CA 1
ATOM 712 C C . ASP A 1 95 ? 8.682 -11.707 -0.531 1.00 91.38 95 ASP A C 1
ATOM 714 O O . ASP A 1 95 ? 8.581 -11.074 0.520 1.00 91.38 95 ASP A O 1
ATOM 718 N N . LEU A 1 96 ? 7.597 -12.093 -1.205 1.00 94.06 96 LEU A N 1
ATOM 719 C CA . LEU A 1 96 ? 6.237 -11.808 -0.741 1.00 94.06 96 LEU A CA 1
ATOM 720 C C . LEU A 1 96 ? 5.933 -12.504 0.597 1.00 94.06 96 LEU A C 1
ATOM 722 O O . LEU A 1 96 ? 5.165 -11.983 1.398 1.00 94.06 96 LEU A O 1
ATOM 726 N N . GLY A 1 97 ? 6.589 -13.636 0.878 1.00 94.50 97 GLY A N 1
ATOM 727 C CA . GLY A 1 97 ? 6.498 -14.332 2.165 1.00 94.50 97 GLY A CA 1
ATOM 728 C C . GLY A 1 97 ? 7.069 -13.541 3.347 1.00 94.50 97 GLY A C 1
ATOM 729 O O . GLY A 1 97 ? 6.751 -13.852 4.488 1.00 94.50 97 GLY A O 1
ATOM 730 N N . GLY A 1 98 ? 7.867 -12.498 3.093 1.00 94.31 98 GLY A N 1
ATOM 731 C CA . GLY A 1 98 ? 8.435 -11.634 4.128 1.00 94.31 98 GLY A CA 1
ATOM 732 C C . GLY A 1 98 ? 7.477 -10.581 4.702 1.00 94.31 98 GLY A C 1
ATOM 733 O O . GLY A 1 98 ? 7.892 -9.794 5.552 1.00 94.31 98 GLY A O 1
ATOM 734 N N . PHE A 1 99 ? 6.223 -10.516 4.239 1.00 97.06 99 PHE A N 1
ATOM 735 C CA . PHE A 1 99 ? 5.184 -9.681 4.852 1.00 97.06 99 PHE A CA 1
ATOM 736 C C . PHE A 1 99 ? 4.485 -10.416 6.000 1.00 97.06 99 PHE A C 1
ATOM 738 O O . PHE A 1 99 ? 4.159 -11.595 5.896 1.00 97.06 99 PHE A O 1
ATOM 745 N N . ASP A 1 100 ? 4.170 -9.686 7.066 1.00 96.88 100 ASP A N 1
ATOM 746 C CA . ASP A 1 100 ? 3.532 -10.211 8.282 1.00 96.88 100 ASP A CA 1
ATOM 747 C C . ASP A 1 100 ? 1.992 -10.264 8.216 1.00 96.88 100 ASP A C 1
ATOM 749 O O . ASP A 1 100 ? 1.328 -10.554 9.209 1.00 96.88 100 ASP A O 1
ATOM 753 N N . ALA A 1 101 ? 1.417 -9.957 7.055 1.00 97.69 101 ALA A N 1
ATOM 754 C CA . ALA A 1 101 ? -0.017 -9.972 6.797 1.00 97.69 101 ALA A CA 1
ATOM 755 C C . ALA A 1 101 ? -0.275 -10.351 5.326 1.00 97.69 101 ALA A C 1
ATOM 757 O O . ALA A 1 101 ? 0.677 -10.425 4.538 1.00 97.69 101 ALA A O 1
ATOM 758 N N . PRO A 1 102 ? -1.541 -10.584 4.935 1.00 98.00 102 PRO A N 1
ATOM 759 C CA . PRO A 1 102 ? -1.886 -10.950 3.569 1.00 98.00 102 PRO A CA 1
ATOM 760 C C . PRO A 1 102 ? -1.383 -9.942 2.524 1.00 98.00 102 PRO A C 1
ATOM 762 O O . PRO A 1 102 ? -1.371 -8.730 2.759 1.00 98.00 102 PRO A O 1
ATOM 765 N N . VAL A 1 103 ? -1.000 -10.442 1.350 1.00 97.06 103 VAL A N 1
ATOM 766 C CA . VAL A 1 103 ? -0.452 -9.643 0.247 1.00 97.06 103 VAL A CA 1
ATOM 767 C C . VAL A 1 103 ? -1.318 -9.786 -0.997 1.00 97.06 103 VAL A C 1
ATOM 769 O O . VAL A 1 103 ? -1.654 -10.893 -1.417 1.00 97.06 103 VAL A O 1
ATOM 772 N N . VAL A 1 104 ? -1.646 -8.658 -1.618 1.00 95.25 104 VAL A N 1
ATOM 773 C CA . VAL A 1 104 ? -2.205 -8.592 -2.967 1.00 95.25 104 VAL A CA 1
ATOM 774 C C . VAL A 1 104 ? -1.089 -8.209 -3.929 1.00 95.25 104 VAL A C 1
ATOM 776 O O . VAL A 1 104 ? -0.545 -7.102 -3.865 1.00 95.25 104 VAL A O 1
ATOM 779 N N . LEU A 1 105 ? -0.770 -9.122 -4.842 1.00 92.44 105 LEU A N 1
ATOM 780 C CA . LEU A 1 105 ? 0.209 -8.891 -5.895 1.00 92.44 105 LEU A CA 1
ATOM 781 C C . LEU A 1 105 ? -0.494 -8.377 -7.147 1.00 92.44 105 LEU A C 1
ATOM 783 O O . LEU A 1 105 ? -1.400 -9.027 -7.655 1.00 92.44 105 LEU A O 1
ATOM 787 N N . THR A 1 106 ? -0.070 -7.233 -7.676 1.00 87.88 106 THR A N 1
ATOM 788 C CA . THR A 1 106 ? -0.427 -6.820 -9.037 1.00 87.88 106 THR A CA 1
ATOM 789 C C . THR A 1 106 ? 0.656 -7.303 -9.985 1.00 87.88 106 THR A C 1
ATOM 791 O O . THR A 1 106 ? 1.747 -6.741 -9.994 1.00 87.88 106 THR A O 1
ATOM 794 N N . LEU A 1 107 ? 0.363 -8.354 -10.747 1.00 79.88 107 LEU A N 1
ATOM 795 C CA . LEU A 1 107 ? 1.190 -8.733 -11.889 1.00 79.88 107 LEU A CA 1
ATOM 796 C C . LEU A 1 107 ? 0.970 -7.710 -13.016 1.00 79.88 107 LEU A C 1
ATOM 798 O O . LEU A 1 107 ? 0.103 -6.850 -12.879 1.00 79.88 107 LEU A O 1
ATOM 802 N N . ASN A 1 108 ? 1.812 -7.726 -14.050 1.00 73.69 108 ASN A N 1
ATOM 803 C CA . ASN A 1 108 ? 1.771 -6.811 -15.201 1.00 73.69 108 ASN A CA 1
ATOM 804 C C . ASN A 1 108 ? 1.554 -5.299 -14.923 1.00 73.69 108 ASN A C 1
ATOM 806 O O . ASN A 1 108 ? 0.649 -4.681 -15.497 1.00 73.69 108 ASN A O 1
ATOM 810 N N . PRO A 1 109 ? 2.343 -4.644 -14.050 1.00 66.75 109 PRO A N 1
ATOM 811 C CA . PRO A 1 109 ? 2.260 -3.193 -13.918 1.00 66.75 109 PRO A CA 1
ATOM 812 C C . PRO A 1 109 ? 2.883 -2.488 -15.142 1.00 66.75 109 PRO A C 1
ATOM 814 O O . PRO A 1 109 ? 4.023 -2.758 -15.484 1.00 66.75 109 PRO A O 1
ATOM 817 N N . SER A 1 110 ? 2.185 -1.508 -15.733 1.00 64.88 110 SER A N 1
ATOM 818 C CA . SER A 1 110 ? 2.730 -0.617 -16.787 1.00 64.88 110 SER A CA 1
ATOM 819 C C . SER A 1 110 ? 3.151 -1.389 -18.053 1.00 64.88 110 SER A C 1
ATOM 821 O O . SER A 1 110 ? 2.427 -2.294 -18.456 1.00 64.88 110 SER A O 1
ATOM 823 N N . GLU A 1 111 ? 4.281 -1.054 -18.678 1.00 62.00 111 GLU A N 1
ATOM 824 C CA . GLU A 1 111 ? 4.810 -1.687 -19.903 1.00 62.00 111 GLU A CA 1
ATOM 825 C C . GLU A 1 111 ? 5.227 -3.161 -19.712 1.00 62.00 111 GLU A C 1
ATOM 827 O O . GLU A 1 111 ? 5.667 -3.814 -20.646 1.00 62.00 111 GLU A O 1
ATOM 832 N N . ILE A 1 112 ? 5.050 -3.727 -18.512 1.00 61.56 112 ILE A N 1
ATOM 833 C CA . ILE A 1 112 ? 5.475 -5.087 -18.151 1.00 61.56 112 ILE A CA 1
ATOM 834 C C . ILE A 1 112 ? 4.401 -6.138 -18.513 1.00 61.56 112 ILE A C 1
ATOM 836 O O . ILE A 1 112 ? 4.270 -7.179 -17.873 1.00 61.56 112 ILE A O 1
ATOM 840 N N . THR A 1 113 ? 3.536 -5.849 -19.488 1.00 59.84 113 THR A N 1
ATOM 841 C CA . THR A 1 113 ? 2.355 -6.693 -19.765 1.00 59.84 113 THR A CA 1
ATOM 842 C C . THR A 1 113 ? 2.700 -7.968 -20.532 1.00 59.84 113 THR A C 1
ATOM 844 O O . THR A 1 113 ? 1.974 -8.956 -20.437 1.00 59.84 113 THR A O 1
ATOM 847 N N . ASP A 1 114 ? 3.828 -7.955 -21.232 1.00 62.78 114 ASP A N 1
ATOM 848 C CA . ASP A 1 114 ? 4.253 -8.962 -22.202 1.00 62.78 114 ASP A CA 1
ATOM 849 C C . ASP A 1 114 ? 5.766 -9.256 -22.178 1.00 62.78 114 ASP A C 1
ATOM 851 O O . ASP A 1 114 ? 6.203 -10.210 -22.820 1.00 62.78 114 ASP A O 1
ATOM 855 N N . VAL A 1 115 ? 6.562 -8.488 -21.425 1.00 65.56 115 VAL A N 1
ATOM 856 C CA . VAL A 1 115 ? 8.033 -8.613 -21.419 1.00 65.56 115 VAL A CA 1
ATOM 857 C C . VAL A 1 115 ? 8.594 -9.472 -20.286 1.00 65.56 115 VAL A C 1
ATOM 859 O O . VAL A 1 115 ? 9.588 -10.162 -20.499 1.00 65.56 115 VAL A O 1
ATOM 862 N N . ASP A 1 116 ? 7.951 -9.491 -19.113 1.00 67.62 116 ASP A N 1
ATOM 863 C CA . ASP A 1 116 ? 8.452 -10.230 -17.950 1.00 67.62 116 ASP A CA 1
ATOM 864 C C . ASP A 1 116 ? 7.460 -11.282 -17.459 1.00 67.62 116 ASP A C 1
ATOM 866 O O . ASP A 1 116 ? 6.260 -11.046 -17.296 1.00 67.62 116 ASP A O 1
ATOM 870 N N . TRP A 1 117 ? 8.002 -12.453 -17.137 1.00 70.00 117 TRP A N 1
ATOM 871 C CA . TRP A 1 117 ? 7.269 -13.540 -16.509 1.00 70.00 117 TRP A CA 1
ATOM 872 C C . TRP A 1 117 ? 7.813 -13.815 -15.109 1.00 70.00 117 TRP A C 1
ATOM 874 O O . TRP A 1 117 ? 9.015 -13.996 -14.915 1.00 70.00 117 TRP A O 1
ATOM 884 N N . TYR A 1 118 ? 6.911 -13.901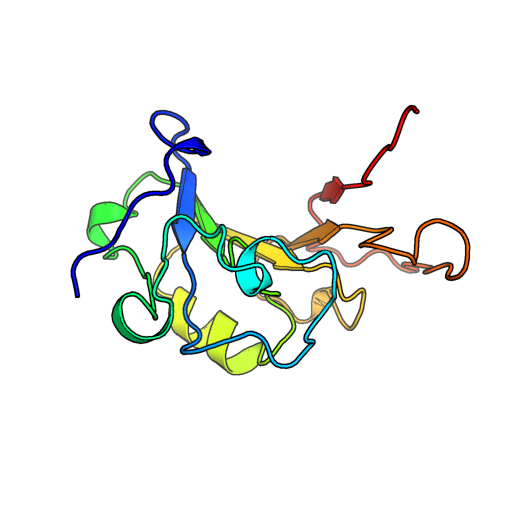 -14.130 1.00 74.81 118 TYR A N 1
ATOM 885 C CA . TYR A 1 118 ? 7.259 -14.203 -12.745 1.00 74.8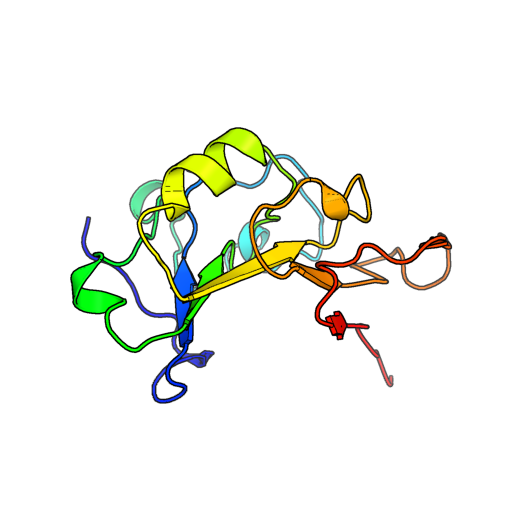1 118 TYR A CA 1
ATOM 886 C C . TYR A 1 118 ? 6.610 -15.504 -12.296 1.00 74.81 118 TYR A C 1
ATOM 888 O O . TYR A 1 118 ? 5.385 -15.631 -12.252 1.00 74.81 118 TYR A O 1
ATOM 896 N N . GLN A 1 119 ? 7.445 -16.461 -11.896 1.00 79.19 119 GLN A N 1
ATOM 897 C CA . GLN A 1 119 ? 6.986 -17.693 -11.276 1.00 79.19 119 GLN A CA 1
ATOM 898 C C . GLN A 1 119 ? 6.992 -17.572 -9.758 1.00 79.19 119 GLN A C 1
ATOM 900 O O . GLN A 1 119 ? 8.037 -17.387 -9.140 1.00 79.19 119 GLN A O 1
ATOM 905 N N . LEU A 1 120 ? 5.829 -17.764 -9.143 1.00 81.62 120 LEU A N 1
ATOM 906 C CA . LEU A 1 120 ? 5.707 -17.892 -7.694 1.00 81.62 120 LEU A CA 1
ATOM 907 C C . LEU A 1 120 ? 5.655 -19.384 -7.343 1.00 81.62 120 LEU A C 1
ATOM 909 O O . LEU A 1 120 ? 4.574 -19.971 -7.276 1.00 81.62 120 LEU A O 1
ATOM 913 N N . ARG A 1 121 ? 6.821 -20.030 -7.201 1.00 82.88 121 ARG A N 1
ATOM 914 C CA . ARG A 1 121 ? 6.919 -21.444 -6.799 1.00 82.88 121 ARG A CA 1
ATOM 915 C C . ARG A 1 121 ? 7.937 -21.650 -5.662 1.00 82.88 121 ARG A C 1
ATOM 917 O O . ARG A 1 121 ? 9.116 -21.392 -5.882 1.00 82.88 121 ARG A O 1
ATOM 924 N N . PRO A 1 122 ? 7.505 -22.167 -4.494 1.00 87.12 122 PRO A N 1
ATOM 925 C CA . PRO A 1 122 ? 6.103 -22.317 -4.093 1.00 87.12 122 PRO A CA 1
ATOM 926 C C . PRO A 1 122 ? 5.406 -20.950 -4.009 1.00 87.12 122 PRO A C 1
ATOM 928 O O . PRO A 1 122 ? 6.056 -19.914 -3.863 1.00 87.12 122 PRO A O 1
ATOM 931 N N . ALA A 1 123 ? 4.078 -20.939 -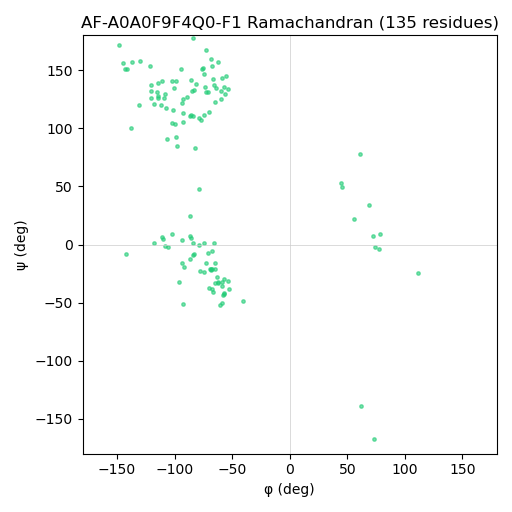4.118 1.00 89.00 123 ALA A N 1
ATOM 932 C CA . ALA A 1 123 ? 3.327 -19.718 -3.862 1.00 89.00 123 ALA A CA 1
ATOM 933 C C . ALA A 1 123 ? 3.511 -19.315 -2.382 1.00 89.00 123 ALA A C 1
ATOM 935 O O . ALA A 1 123 ? 3.417 -20.184 -1.509 1.00 89.00 123 ALA A O 1
ATOM 936 N N . PRO A 1 124 ? 3.778 -18.033 -2.080 1.00 93.44 124 PRO A N 1
ATOM 937 C CA . PRO A 1 124 ? 3.875 -17.555 -0.705 1.00 93.44 124 PRO A CA 1
ATOM 938 C C . PRO A 1 124 ? 2.578 -17.847 0.068 1.00 93.44 124 PRO A C 1
ATOM 940 O O . PRO A 1 124 ? 1.498 -17.577 -0.461 1.00 93.44 124 PRO A O 1
ATOM 943 N N . PRO A 1 125 ? 2.643 -18.341 1.317 1.00 94.94 125 PRO A N 1
ATOM 944 C CA . PRO A 1 125 ? 1.448 -18.727 2.075 1.00 94.94 125 PRO A CA 1
ATOM 945 C C . PRO A 1 125 ? 0.554 -17.536 2.454 1.00 94.94 125 PRO A C 1
ATOM 947 O O . PRO A 1 125 ? -0.629 -17.706 2.722 1.00 94.94 125 PRO A O 1
ATOM 950 N N . ASN A 1 126 ? 1.114 -16.327 2.474 1.00 96.62 126 ASN A N 1
ATOM 951 C CA . ASN A 1 126 ? 0.411 -15.075 2.743 1.00 96.62 126 ASN A CA 1
ATOM 952 C C . ASN A 1 126 ? -0.074 -14.367 1.461 1.00 96.62 126 ASN A C 1
ATOM 954 O O . ASN A 1 126 ? -0.610 -13.260 1.542 1.00 96.62 126 ASN A O 1
ATOM 958 N N . LEU A 1 127 ? 0.109 -14.962 0.276 1.00 95.88 127 LEU A N 1
ATOM 959 C CA . LEU A 1 127 ? -0.443 -14.424 -0.965 1.00 95.88 127 LEU A CA 1
ATOM 960 C C . LEU A 1 127 ? -1.969 -14.594 -0.958 1.00 95.88 127 LEU A C 1
ATOM 962 O O . LEU A 1 127 ? -2.477 -15.710 -0.988 1.00 95.88 127 LEU A O 1
ATOM 966 N N . MET A 1 128 ? -2.695 -13.478 -0.931 1.00 95.69 128 MET A N 1
ATOM 967 C CA . MET A 1 128 ? -4.156 -13.455 -0.827 1.00 95.69 128 MET A CA 1
ATOM 968 C C . MET A 1 128 ? -4.829 -13.415 -2.195 1.00 95.69 128 MET A C 1
ATOM 970 O O . MET A 1 128 ? -5.712 -14.214 -2.485 1.00 95.69 128 MET A O 1
ATOM 974 N N . PHE A 1 129 ? -4.406 -12.475 -3.041 1.00 93.31 129 PHE A N 1
ATOM 975 C CA . PHE A 1 129 ? -4.935 -12.309 -4.390 1.00 93.31 129 PHE A CA 1
ATOM 976 C C . PHE A 1 129 ? -3.829 -11.913 -5.355 1.00 93.31 129 PHE A C 1
ATOM 978 O O . PHE A 1 129 ? -2.882 -11.207 -5.001 1.00 93.31 129 PHE A O 1
ATOM 985 N N . VAL A 1 130 ? -4.015 -12.315 -6.607 1.00 90.25 130 VAL A N 1
ATOM 986 C CA . VAL A 1 130 ? -3.236 -11.832 -7.738 1.00 90.25 130 VAL A CA 1
ATOM 987 C C . VAL A 1 130 ? -4.160 -10.995 -8.612 1.00 90.25 130 VAL A C 1
ATOM 989 O O . VAL A 1 130 ? -5.186 -11.473 -9.090 1.00 90.25 130 VAL A O 1
ATOM 992 N N . ARG A 1 131 ? -3.812 -9.726 -8.790 1.00 87.31 131 ARG A N 1
ATOM 993 C CA . ARG A 1 131 ? -4.497 -8.790 -9.673 1.00 87.31 131 ARG A CA 1
ATOM 994 C C . ARG A 1 131 ? -3.708 -8.677 -10.965 1.00 87.31 131 ARG A C 1
ATOM 996 O O . ARG A 1 131 ? -2.503 -8.462 -10.932 1.00 87.31 131 ARG A O 1
ATOM 1003 N N . PHE A 1 132 ? -4.413 -8.722 -12.080 1.00 81.12 132 PHE A N 1
ATOM 1004 C CA . PHE A 1 132 ? -3.863 -8.387 -13.384 1.00 81.12 132 PHE A CA 1
ATOM 1005 C C . PHE A 1 132 ? -4.564 -7.137 -13.898 1.00 81.12 132 PHE A C 1
ATOM 1007 O O . PHE A 1 132 ? -5.780 -6.988 -13.738 1.00 81.12 132 PHE A O 1
ATOM 1014 N N . ARG A 1 133 ? -3.810 -6.222 -14.503 1.00 73.69 133 ARG A N 1
ATOM 1015 C CA . ARG A 1 133 ? -4.396 -5.179 -15.342 1.00 73.69 133 ARG A CA 1
ATOM 1016 C C . ARG A 1 133 ? -4.752 -5.838 -16.663 1.00 73.69 133 ARG A C 1
ATOM 1018 O O . ARG A 1 133 ? -3.876 -6.182 -17.445 1.00 73.69 133 ARG A O 1
ATOM 1025 N N . VAL A 1 134 ? -6.037 -6.044 -16.892 1.00 68.50 134 VAL A N 1
ATOM 1026 C CA . VAL A 1 134 ? -6.525 -6.384 -18.224 1.00 68.50 134 VAL A CA 1
ATOM 1027 C C . VAL A 1 134 ? -6.755 -5.064 -18.947 1.00 68.50 134 VAL A C 1
ATOM 1029 O O . VAL A 1 134 ? -7.620 -4.286 -18.546 1.00 68.50 134 VAL A O 1
ATOM 1032 N N . ASN A 1 135 ? -5.929 -4.757 -19.947 1.00 58.53 135 ASN A N 1
ATOM 1033 C CA . ASN A 1 135 ? -6.363 -3.813 -20.963 1.00 58.53 135 ASN A CA 1
ATOM 1034 C C . ASN A 1 135 ? -7.132 -4.631 -21.998 1.00 58.53 135 ASN A C 1
ATOM 1036 O O . ASN A 1 135 ? -6.555 -5.504 -22.637 1.00 58.53 135 ASN A O 1
ATOM 1040 N N . THR A 1 136 ? -8.443 -4.433 -22.087 1.00 43.34 136 THR A N 1
ATOM 1041 C CA . THR A 1 136 ? -9.265 -5.157 -23.064 1.00 43.34 136 THR A CA 1
ATOM 1042 C C . THR A 1 136 ? -9.253 -4.488 -24.442 1.00 43.34 136 THR A C 1
ATOM 1044 O O . THR A 1 136 ? -9.956 -4.983 -25.319 1.00 43.34 136 THR A O 1
ATOM 1047 N N . TRP A 1 137 ? -8.513 -3.377 -24.617 1.00 39.75 137 TRP A N 1
ATOM 1048 C CA . TRP A 1 137 ? -8.519 -2.538 -25.822 1.00 39.75 137 TRP A CA 1
ATOM 1049 C C . TRP A 1 137 ? -7.173 -1.860 -26.092 1.00 39.75 137 TRP A C 1
ATOM 1051 O O . TRP A 1 137 ? -6.717 -1.064 -25.239 1.00 39.75 137 TRP A O 1
#

Secondary structure (DSSP, 8-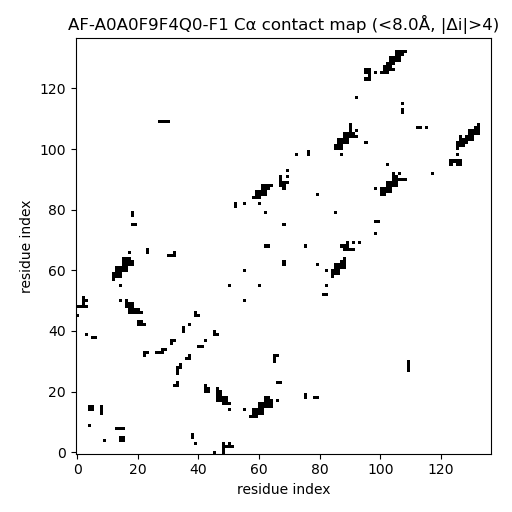state):
------GGGTTSSEEEEB-S-SS-TT--TT-TTTTT--TT-SHHHH-SB---HHHHTTSEEEE-SSS-TTTTHHHHHHHHTT-SSEEEEES--S-GGG-SS-EEEE-S-TTTTSS-----SSPPTTEEEEE------

Foldseek 3Di:
DAADADPVCPPVLEGEFEADADDAPVCDPPQCRNPQNDPQPVRNVRPRRDHPLVRLVSGAYEYDPRHACVRVVVSSQVVCVSRPRYEGEHQDPPPCLPHPAAYEHEDPDDPNPPPDDDDCVVPRPRHDYYHYDDPVD

Solvent-accessible surface area (backbone atoms only — not comparable to full-atom values): 8426 Å² total; per-residue (Å²): 136,82,59,71,80,51,80,90,35,69,92,66,55,47,41,56,24,29,74,64,61,60,77,67,90,78,69,54,85,79,33,57,53,73,64,77,69,36,96,48,64,64,45,75,83,46,38,53,29,52,68,52,62,75,74,40,59,98,30,39,36,39,35,27,73,61,51,49,37,67,68,62,32,70,60,47,54,64,70,45,66,79,47,89,47,45,34,37,30,27,66,64,98,60,72,68,60,77,49,98,45,38,29,36,39,33,48,45,63,68,90,35,70,82,78,66,85,84,85,70,80,75,64,46,89,39,59,69,46,79,43,69,71,78,77,93,121

Mean predicted aligned error: 4.82 Å

Sequence (137 aa):
MTYRENPKLKGSGILACIPQKGRCPNGCADCFFQSGRSYLEPLVDNLPNMPTVQQAAGRVVRVNDGNDSNVGRAGVVAAVQGYPMRFYNTAIPKDLGGFDAPVVLTLNPSEITDVDWYQLRPAPPNLMFVRFRVNTW

Organism: NCBI:txid412755

Radius of gyration: 14.85 Å; Cα contacts (8 Å, |Δi|>4): 212; chains: 1; bounding box: 30×40×42 Å

pLDDT: mean 88.45, std 11.39, range [39.75, 98.19]